Protein AF-A0A060SAA9-F1 (afdb_monomer_lite)

Secondary structure (DSSP, 8-state):
----------------------------------------------------------------TTPPPTT--SS-HHHHHHHHHHTT-GGG--HHHHHHHHHHHHHHHHHHHHHHHHHHHHTT-SS--GGG--

Organism: Pycnoporus cinnabarinus (NCBI:txid5643)

Sequence (134 aa):
MAQSFTTVSGGGRRSLAGTTSGFNSEVDDEEIDQLDSGLEDNGEEMEPESEDEGNASTAKGRRRLGVRVPGHTLLPQDKVENILDAEGAGAHMSKEAVFMLSIATEEFVKKLAEAGYKQTTSENRQHVQYRDLG

InterPro domains:
  IPR003958 Transcription factor CBF/NF-Y/archaeal histone domain [PF00808] (74-133)
  IPR009072 Histone-fold [G3DSA:1.10.20.10] (67-134)
  IPR009072 Histone-fold [SSF47113] (92-133)

Radius of gyration: 34.02 Å; chains: 1; bounding box: 60×79×77 Å

Foldseek 3Di:
DDDDDDDDDDDDDDDDDDDDDDDPDPPPDDDPPDDDDDDDDDDDDDDDDDDDDDDDDPDPPPDPQPDDDPPDASDDLVVLLVVCVVVVNNVPDDPVRSRVVRVVVVVVVVVLVVQQVVVCVVVVHDDRDPVSSD

Structure (mmCIF, N/CA/C/O backbone):
data_AF-A0A060SAA9-F1
#
_entry.id   AF-A0A060SAA9-F1
#
loop_
_atom_site.group_PDB
_atom_site.id
_atom_site.type_symbol
_atom_site.label_atom_id
_atom_site.label_alt_id
_atom_site.label_comp_id
_atom_site.label_asym_id
_atom_site.label_entity_id
_atom_site.label_seq_id
_atom_site.pdbx_PDB_ins_code
_atom_site.Cartn_x
_atom_site.Cartn_y
_atom_site.Cartn_z
_atom_site.occupancy
_atom_site.B_iso_or_equiv
_atom_site.auth_seq_id
_atom_site.auth_comp_id
_atom_site.auth_asym_id
_atom_site.auth_atom_id
_atom_site.pdbx_PDB_model_num
ATOM 1 N N . MET A 1 1 ? 5.296 -63.881 -42.400 1.00 43.47 1 MET A N 1
ATOM 2 C CA . MET A 1 1 ? 6.632 -63.255 -42.303 1.00 43.47 1 MET A CA 1
ATOM 3 C C . MET A 1 1 ? 7.088 -63.402 -40.862 1.00 43.47 1 MET A C 1
ATOM 5 O O . MET A 1 1 ? 6.417 -62.889 -39.978 1.00 43.47 1 MET A O 1
ATOM 9 N N . ALA A 1 2 ? 8.098 -64.240 -40.632 1.00 44.25 2 ALA A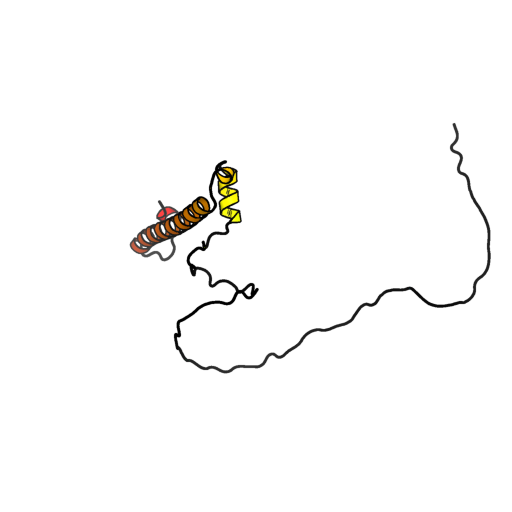 N 1
ATOM 10 C CA . ALA A 1 2 ? 8.540 -64.685 -39.311 1.00 44.25 2 ALA A CA 1
ATOM 11 C C . ALA A 1 2 ? 9.624 -63.752 -38.751 1.00 44.25 2 ALA A C 1
ATOM 13 O O . ALA A 1 2 ? 10.482 -63.293 -39.502 1.00 44.25 2 ALA A O 1
ATOM 14 N N . GLN A 1 3 ? 9.573 -63.482 -37.445 1.00 50.25 3 GLN A N 1
ATOM 15 C CA . GLN A 1 3 ? 10.588 -62.713 -36.727 1.00 50.25 3 GLN A CA 1
ATOM 16 C C . GLN A 1 3 ? 11.779 -63.616 -36.387 1.00 50.25 3 GLN A C 1
ATOM 18 O O . GLN A 1 3 ? 11.614 -64.677 -35.788 1.00 50.25 3 GLN A O 1
ATOM 23 N N . SER A 1 4 ? 12.974 -63.197 -36.790 1.00 53.69 4 SER A N 1
ATOM 24 C CA . SER A 1 4 ? 14.243 -63.868 -36.513 1.00 53.69 4 SER A CA 1
ATOM 25 C C . SER A 1 4 ? 14.882 -63.291 -35.249 1.00 53.69 4 SER A C 1
ATOM 27 O O . SER A 1 4 ? 15.313 -62.139 -35.237 1.00 53.69 4 SER A O 1
ATOM 29 N N . PHE A 1 5 ? 14.942 -64.108 -34.197 1.00 48.91 5 PHE A N 1
ATOM 30 C CA . PHE A 1 5 ? 15.682 -63.860 -32.961 1.00 48.91 5 PHE A CA 1
ATOM 31 C C . PHE A 1 5 ? 17.066 -64.503 -33.092 1.00 48.91 5 PHE A C 1
ATOM 33 O O . PHE A 1 5 ? 17.166 -65.726 -33.204 1.00 48.91 5 PHE A O 1
ATOM 40 N N . THR A 1 6 ? 18.132 -63.702 -33.101 1.00 56.62 6 THR A N 1
ATOM 41 C CA . THR A 1 6 ? 19.503 -64.225 -33.132 1.00 56.62 6 THR A CA 1
ATOM 42 C C . THR A 1 6 ? 20.054 -64.289 -31.715 1.00 56.62 6 THR A C 1
ATOM 44 O O . THR A 1 6 ? 20.366 -63.279 -31.092 1.00 56.62 6 THR A O 1
ATOM 47 N N . THR A 1 7 ? 20.170 -65.517 -31.223 1.00 50.72 7 THR A N 1
ATOM 48 C CA . THR A 1 7 ? 20.901 -65.918 -30.023 1.00 50.72 7 THR A CA 1
ATOM 49 C C . THR A 1 7 ? 22.409 -65.789 -30.245 1.00 50.72 7 THR A C 1
ATOM 51 O O . THR A 1 7 ? 22.916 -66.318 -31.234 1.00 50.72 7 THR A O 1
ATOM 54 N N . VAL A 1 8 ? 23.148 -65.208 -29.296 1.00 49.53 8 VAL A N 1
ATOM 55 C CA . VAL A 1 8 ? 24.583 -65.490 -29.147 1.00 49.53 8 VAL A CA 1
ATOM 56 C C . VAL A 1 8 ? 24.809 -66.144 -27.787 1.00 49.53 8 VAL A C 1
ATOM 58 O O . VAL A 1 8 ? 24.474 -65.597 -26.741 1.00 49.53 8 VAL A O 1
ATOM 61 N N . SER A 1 9 ? 25.308 -67.376 -27.838 1.00 48.00 9 SER A N 1
ATOM 62 C CA . SER A 1 9 ? 25.669 -68.213 -26.701 1.00 48.00 9 SER A CA 1
ATOM 63 C C . SER A 1 9 ? 27.171 -68.458 -26.745 1.00 48.00 9 SER A C 1
ATOM 65 O O . SER A 1 9 ? 27.702 -68.892 -27.764 1.00 48.00 9 SER A O 1
ATOM 67 N N . GLY A 1 10 ? 27.829 -68.236 -25.614 1.00 45.91 10 GLY A N 1
ATOM 68 C CA . GLY A 1 10 ? 29.191 -68.665 -25.310 1.00 45.91 10 GLY A CA 1
ATOM 69 C C . GLY A 1 10 ? 29.563 -68.060 -23.957 1.00 45.91 10 GLY A C 1
ATOM 70 O O . GLY A 1 10 ? 29.511 -66.853 -23.800 1.00 45.91 10 GLY A O 1
ATOM 71 N N . GLY A 1 11 ? 29.868 -68.783 -22.888 1.00 38.62 11 GLY A N 1
ATOM 72 C CA . GLY A 1 11 ? 30.313 -70.161 -22.781 1.00 38.62 11 GLY A CA 1
ATOM 73 C C . GLY A 1 11 ? 31.496 -70.207 -21.817 1.00 38.62 11 GLY A C 1
ATOM 74 O O . GLY A 1 11 ? 32.618 -70.358 -22.265 1.00 38.62 11 GLY A O 1
ATOM 75 N N . GLY A 1 12 ? 31.224 -70.067 -20.512 1.00 41.09 12 GLY A N 1
ATOM 76 C CA . GLY A 1 12 ? 32.023 -70.588 -19.394 1.00 41.09 12 GLY A CA 1
ATOM 77 C C . GLY A 1 12 ? 33.447 -70.054 -19.145 1.00 41.09 12 GLY A C 1
ATOM 78 O O . GLY A 1 12 ? 34.332 -70.189 -19.979 1.00 41.09 12 GLY A O 1
ATOM 79 N N . ARG A 1 13 ? 33.720 -69.698 -17.878 1.00 44.09 13 ARG A N 1
ATOM 80 C CA . ARG A 1 13 ? 34.575 -70.457 -16.927 1.00 44.09 13 ARG A CA 1
ATOM 81 C C . ARG A 1 13 ? 35.311 -69.541 -15.927 1.00 44.09 13 ARG A C 1
ATOM 83 O O . ARG A 1 13 ? 36.068 -68.673 -16.328 1.00 44.09 13 ARG A O 1
ATOM 90 N N . ARG A 1 14 ? 35.214 -69.953 -14.652 1.00 48.84 14 ARG A N 1
ATOM 91 C CA . ARG A 1 14 ? 36.194 -69.848 -13.543 1.00 48.84 14 ARG A CA 1
ATOM 92 C C . ARG A 1 14 ? 36.197 -68.586 -12.663 1.00 48.84 14 ARG A C 1
ATOM 94 O O . ARG A 1 14 ? 36.711 -67.535 -13.006 1.00 48.84 14 ARG A O 1
ATOM 101 N N . SER A 1 15 ? 35.697 -68.834 -11.453 1.00 51.19 15 SER A N 1
ATOM 102 C CA . SER A 1 15 ? 36.103 -68.288 -10.155 1.00 51.19 15 SER A CA 1
ATOM 103 C C . SER A 1 15 ? 37.627 -68.162 -9.973 1.00 51.19 15 SER A C 1
ATOM 105 O O . SER A 1 15 ? 38.345 -69.102 -10.319 1.00 51.19 15 SER A O 1
ATOM 107 N N . LEU A 1 16 ? 38.082 -67.042 -9.392 1.00 45.31 16 LEU A N 1
ATOM 108 C CA . LEU A 1 16 ? 38.841 -66.925 -8.127 1.00 45.31 16 LEU A CA 1
ATOM 109 C C . LEU A 1 16 ? 39.710 -65.651 -8.110 1.00 45.31 16 LEU A C 1
ATOM 111 O O . LEU A 1 16 ? 40.570 -65.486 -8.964 1.00 45.31 16 LEU A O 1
ATOM 115 N N . ALA A 1 17 ? 39.515 -64.857 -7.049 1.00 39.50 17 ALA A N 1
ATOM 116 C CA . ALA A 1 17 ? 40.467 -63.958 -6.384 1.00 39.50 17 ALA A CA 1
ATOM 117 C C . ALA A 1 17 ? 41.137 -62.818 -7.182 1.00 39.50 17 ALA A C 1
ATOM 119 O O . ALA A 1 17 ? 41.915 -63.046 -8.100 1.00 39.50 17 ALA A O 1
ATOM 120 N N . GLY A 1 18 ? 40.977 -61.585 -6.685 1.00 38.41 18 GLY A N 1
ATOM 121 C CA . GLY A 1 18 ? 41.973 -60.535 -6.905 1.00 38.41 18 GLY A CA 1
ATOM 122 C C . GLY A 1 18 ? 41.441 -59.104 -6.891 1.00 38.41 18 GLY A C 1
ATOM 123 O O . GLY A 1 18 ? 40.823 -58.675 -7.852 1.00 38.41 18 GLY A O 1
ATOM 124 N N . THR A 1 19 ? 41.782 -58.381 -5.818 1.00 41.00 19 THR A N 1
ATOM 125 C CA . THR A 1 19 ? 42.146 -56.946 -5.799 1.00 41.00 19 THR A CA 1
ATOM 126 C C . THR A 1 19 ? 41.042 -55.927 -6.134 1.00 41.00 19 THR A C 1
ATOM 128 O O . THR A 1 19 ? 40.696 -55.703 -7.285 1.00 41.00 19 THR A O 1
ATOM 131 N N . THR A 1 20 ? 40.387 -55.367 -5.112 1.00 48.72 20 THR A N 1
ATOM 132 C CA . THR A 1 20 ? 40.574 -53.972 -4.639 1.00 48.72 20 THR A CA 1
ATOM 133 C C . THR A 1 20 ? 40.419 -52.876 -5.703 1.00 48.72 20 THR A C 1
ATOM 135 O O . THR A 1 20 ? 41.329 -52.667 -6.495 1.00 48.72 20 THR A O 1
ATOM 138 N N . SER A 1 21 ? 39.319 -52.120 -5.611 1.00 41.91 21 SER A N 1
ATOM 139 C CA . SER A 1 21 ? 39.230 -50.641 -5.645 1.00 41.91 21 SER A CA 1
ATOM 140 C C . SER A 1 21 ? 38.009 -50.175 -6.442 1.00 41.91 21 SER A C 1
ATOM 142 O O . SER A 1 21 ? 37.939 -50.420 -7.644 1.00 41.91 21 SER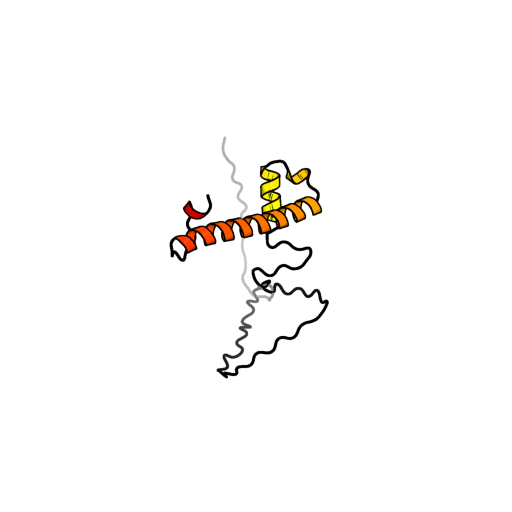 A O 1
ATOM 144 N N . GLY A 1 22 ? 37.080 -49.471 -5.785 1.00 44.03 22 GLY A N 1
ATOM 145 C CA . GLY A 1 22 ? 36.056 -48.682 -6.481 1.00 44.03 22 GLY A CA 1
ATOM 146 C C . GLY A 1 22 ? 34.614 -48.826 -5.992 1.00 44.03 22 GLY A C 1
ATOM 147 O O . GLY A 1 22 ? 33.710 -48.834 -6.820 1.00 44.03 22 GLY A O 1
ATOM 148 N N . PHE A 1 23 ? 34.374 -48.928 -4.681 1.00 35.69 23 PHE A N 1
ATOM 149 C CA . PHE A 1 23 ? 33.071 -48.591 -4.095 1.00 35.69 23 PHE A CA 1
ATOM 150 C C . PHE A 1 23 ? 33.248 -47.250 -3.382 1.00 35.69 23 PHE A C 1
ATOM 152 O O . PHE A 1 23 ? 33.750 -47.204 -2.265 1.00 35.69 23 PHE A O 1
ATOM 159 N N . ASN A 1 24 ? 32.955 -46.155 -4.086 1.00 48.81 24 ASN A N 1
ATOM 160 C CA . ASN A 1 24 ? 32.981 -44.823 -3.494 1.00 48.81 24 ASN A CA 1
ATOM 161 C C . ASN A 1 24 ? 31.661 -44.610 -2.746 1.00 48.81 24 ASN A C 1
ATOM 163 O O . ASN A 1 24 ? 30.678 -44.150 -3.325 1.00 48.81 24 ASN A O 1
ATOM 167 N N . SER A 1 25 ? 31.639 -45.028 -1.484 1.00 47.84 25 SER A N 1
ATOM 168 C CA . SER A 1 25 ? 30.604 -44.702 -0.508 1.00 47.84 25 SER A CA 1
ATOM 169 C C . SER A 1 25 ? 31.287 -44.170 0.751 1.00 47.84 25 SER A C 1
ATOM 171 O O . SER A 1 25 ? 31.451 -44.889 1.734 1.00 47.84 25 SER A O 1
ATOM 173 N N . GLU A 1 26 ? 31.721 -42.920 0.713 1.00 40.44 26 GLU A N 1
ATOM 174 C CA . GLU A 1 26 ? 31.943 -42.169 1.946 1.00 40.44 26 GLU A CA 1
ATOM 175 C C . GLU A 1 26 ? 30.610 -41.513 2.299 1.00 40.44 26 GLU A C 1
ATOM 177 O O . GLU A 1 26 ? 30.208 -40.479 1.769 1.00 40.44 26 GLU A O 1
ATOM 182 N N . VAL A 1 27 ? 29.865 -42.258 3.114 1.00 49.62 27 VAL A N 1
ATOM 183 C CA . VAL A 1 27 ? 28.996 -41.699 4.142 1.00 49.62 27 VAL A CA 1
ATOM 184 C C . VAL A 1 27 ? 29.959 -41.028 5.112 1.00 49.62 27 VAL A C 1
ATOM 186 O O . VAL A 1 27 ? 30.723 -41.732 5.766 1.00 49.62 27 VAL A O 1
ATOM 189 N N . ASP A 1 28 ? 30.001 -39.700 5.101 1.00 45.06 28 ASP A N 1
ATOM 190 C CA . ASP A 1 28 ? 30.718 -38.946 6.123 1.00 45.06 28 ASP A CA 1
ATOM 191 C C . ASP A 1 28 ? 29.721 -38.653 7.243 1.00 45.06 28 ASP A C 1
ATOM 193 O O . ASP A 1 28 ? 28.672 -38.028 7.033 1.00 45.06 28 ASP A O 1
ATOM 197 N N . ASP A 1 29 ? 30.022 -39.238 8.393 1.00 51.56 29 ASP A N 1
ATOM 198 C CA . ASP A 1 29 ? 29.294 -39.122 9.639 1.00 51.56 29 ASP A CA 1
ATOM 199 C C . ASP A 1 29 ? 29.571 -37.743 10.275 1.00 51.56 29 ASP A C 1
ATOM 201 O O . ASP A 1 29 ? 30.710 -37.311 10.398 1.00 51.56 29 ASP A O 1
ATOM 205 N N . GLU A 1 30 ? 28.497 -37.084 10.715 1.00 53.59 30 GLU A N 1
ATOM 206 C CA . GLU A 1 30 ? 28.422 -36.325 11.974 1.00 53.59 30 GLU A CA 1
ATOM 207 C C . GLU A 1 30 ? 29.424 -35.175 12.246 1.00 53.59 30 GLU A C 1
ATOM 209 O O . GLU A 1 30 ? 30.433 -35.348 12.920 1.00 53.59 30 GLU A O 1
ATOM 214 N N . GLU A 1 31 ? 28.996 -33.933 11.977 1.00 52.81 31 GLU A N 1
ATOM 215 C CA . GLU A 1 31 ? 29.315 -32.785 12.849 1.00 52.81 31 GLU A CA 1
ATOM 216 C C . GLU A 1 31 ? 28.014 -32.082 13.272 1.00 52.81 31 GLU A C 1
ATOM 218 O O . GLU A 1 31 ? 27.549 -31.109 12.678 1.00 52.81 31 GLU A O 1
ATOM 223 N N . ILE A 1 32 ? 27.371 -32.639 14.301 1.00 54.34 32 ILE A N 1
ATOM 224 C CA . ILE A 1 32 ? 26.271 -31.992 15.020 1.00 54.34 32 ILE A CA 1
ATOM 225 C C . ILE A 1 32 ? 26.909 -30.964 15.962 1.00 54.34 32 ILE A C 1
ATOM 227 O O . ILE A 1 32 ? 27.429 -31.341 17.010 1.00 54.34 32 ILE A O 1
ATOM 231 N N . ASP A 1 33 ? 26.875 -29.680 15.602 1.00 60.84 33 ASP A N 1
ATOM 232 C CA . ASP A 1 33 ? 27.358 -28.595 16.466 1.00 60.84 33 ASP A CA 1
ATOM 233 C C . ASP A 1 33 ? 26.381 -28.386 17.637 1.00 60.84 33 ASP A C 1
ATOM 235 O O . ASP A 1 33 ? 25.377 -27.673 17.549 1.00 60.84 33 ASP A O 1
ATOM 239 N N . GLN A 1 34 ? 26.629 -29.117 18.723 1.00 61.06 34 GLN A N 1
ATOM 240 C CA . GLN A 1 34 ? 25.981 -28.929 20.015 1.00 61.06 34 GLN A CA 1
ATOM 241 C C . GLN A 1 34 ? 26.833 -27.966 20.840 1.00 61.06 34 GLN A C 1
ATOM 243 O O . GLN A 1 34 ? 27.766 -28.398 21.515 1.00 61.06 34 GLN A O 1
ATOM 248 N N . LEU A 1 35 ? 26.496 -26.675 20.827 1.00 50.78 35 LEU A N 1
ATOM 249 C CA . LEU A 1 35 ? 27.060 -25.714 21.776 1.00 50.78 35 LEU A CA 1
ATOM 250 C C . LEU A 1 35 ? 25.963 -25.025 22.601 1.00 50.78 35 LEU A C 1
ATOM 252 O O . LEU A 1 35 ? 25.265 -24.117 22.153 1.00 50.78 35 LEU A O 1
ATOM 256 N N . ASP A 1 36 ? 25.843 -25.563 23.817 1.00 51.19 36 ASP A N 1
ATOM 257 C CA . ASP A 1 36 ? 25.475 -24.984 25.109 1.00 51.19 36 ASP A CA 1
ATOM 258 C C . ASP A 1 36 ? 24.265 -24.045 25.220 1.00 51.19 36 ASP A C 1
ATOM 260 O O . ASP A 1 36 ? 24.325 -22.818 25.166 1.00 51.19 36 ASP A O 1
ATOM 264 N N . SER A 1 37 ? 23.161 -24.676 25.616 1.00 52.28 37 SER A N 1
ATOM 265 C CA . SER A 1 37 ? 22.212 -24.134 26.584 1.00 52.28 37 SER A CA 1
ATOM 266 C C . SER A 1 37 ? 22.916 -23.708 27.886 1.00 52.28 37 SER A C 1
ATOM 268 O O . SER A 1 37 ? 23.227 -24.552 28.726 1.00 52.28 37 SER A O 1
ATOM 270 N N . GLY A 1 38 ? 23.098 -22.398 28.074 1.00 44.12 38 GLY A N 1
ATOM 271 C CA . GLY A 1 38 ? 23.564 -21.777 29.317 1.00 44.12 38 GLY A CA 1
ATOM 272 C C . GLY A 1 38 ? 22.637 -20.650 29.788 1.00 44.12 38 GLY A C 1
ATOM 273 O O . GLY A 1 38 ? 22.788 -19.509 29.378 1.00 44.12 38 GLY A O 1
ATOM 274 N N . LEU A 1 39 ? 21.644 -21.039 30.590 1.00 40.62 39 LEU A N 1
ATOM 275 C CA . LEU A 1 39 ? 21.057 -20.375 31.768 1.00 40.62 39 LEU A CA 1
ATOM 276 C C . LEU A 1 39 ? 21.297 -18.854 32.009 1.00 40.62 39 LEU A C 1
ATOM 278 O O . LEU A 1 39 ? 22.424 -18.423 32.210 1.00 40.62 39 LEU A O 1
ATOM 282 N N . GLU A 1 40 ? 20.173 -18.124 32.083 1.00 45.50 40 GLU A N 1
ATOM 283 C CA . GLU A 1 40 ? 19.803 -16.958 32.927 1.00 45.50 40 GLU A CA 1
ATOM 284 C C . GLU A 1 40 ? 20.882 -15.972 33.433 1.00 45.50 40 GLU A C 1
ATOM 286 O O . GLU A 1 40 ? 21.698 -16.329 34.274 1.00 45.50 40 GLU A O 1
ATOM 291 N N . ASP A 1 41 ? 20.732 -14.678 33.104 1.00 44.41 41 ASP A N 1
ATOM 292 C CA . ASP A 1 41 ? 20.756 -13.611 34.122 1.00 44.41 41 ASP A CA 1
ATOM 293 C C . ASP A 1 41 ? 19.998 -12.356 33.648 1.00 44.41 41 ASP A C 1
ATOM 295 O O . ASP A 1 41 ? 19.982 -12.000 32.469 1.00 44.41 41 ASP A O 1
ATOM 299 N N . ASN A 1 42 ? 19.314 -11.729 34.595 1.00 45.94 42 ASN A N 1
ATOM 300 C CA . ASN A 1 42 ? 18.394 -10.610 34.471 1.00 45.94 42 ASN A CA 1
ATOM 301 C C . ASN A 1 42 ? 19.154 -9.296 34.714 1.00 45.94 42 ASN A C 1
ATOM 303 O O . ASN A 1 42 ? 19.791 -9.153 35.752 1.00 45.94 42 ASN A O 1
ATOM 307 N N . GLY A 1 43 ? 19.051 -8.312 33.819 1.00 37.62 43 GLY A N 1
ATOM 308 C CA . GLY A 1 43 ? 19.700 -7.015 34.020 1.00 37.62 43 GLY A CA 1
ATOM 309 C C . GLY A 1 43 ? 19.149 -5.932 33.105 1.00 37.62 43 GLY A C 1
ATOM 310 O O . GLY A 1 43 ? 19.488 -5.867 31.927 1.00 37.62 43 GLY A O 1
ATOM 311 N N . GLU A 1 44 ? 18.266 -5.112 33.663 1.00 47.22 44 GLU A N 1
ATOM 312 C CA . GLU A 1 44 ? 17.832 -3.820 33.139 1.00 47.22 44 GLU A CA 1
ATOM 313 C C . GLU A 1 44 ? 19.046 -2.944 32.782 1.00 47.22 44 GLU A C 1
ATOM 315 O O . GLU A 1 44 ? 19.984 -2.888 33.566 1.00 47.22 44 GLU A O 1
ATOM 320 N N . GLU A 1 45 ? 19.020 -2.248 31.640 1.00 40.09 45 GLU A N 1
ATOM 321 C CA . GLU A 1 45 ? 19.289 -0.801 31.560 1.00 40.09 45 GLU A CA 1
ATOM 322 C C . GLU A 1 45 ? 19.175 -0.274 30.117 1.00 40.09 45 GLU A C 1
ATOM 324 O O . GLU A 1 45 ? 19.540 -0.903 29.125 1.00 40.09 45 GLU A O 1
ATOM 329 N N . MET A 1 46 ? 18.554 0.896 30.037 1.00 46.62 46 MET A N 1
ATOM 330 C CA . MET A 1 46 ? 18.156 1.656 28.863 1.00 46.62 46 MET A CA 1
ATOM 331 C C . MET A 1 46 ? 19.227 2.705 28.573 1.00 46.62 46 MET A C 1
ATOM 333 O O . MET A 1 46 ? 19.407 3.586 29.398 1.00 46.62 46 MET A O 1
ATOM 337 N N . GLU A 1 47 ? 19.844 2.687 27.393 1.00 41.47 47 GLU A N 1
ATOM 338 C CA . GLU A 1 47 ? 20.650 3.809 26.886 1.00 41.47 47 GLU A CA 1
ATOM 339 C C . GLU A 1 47 ? 20.468 3.912 25.354 1.00 41.47 47 GLU A C 1
ATOM 341 O O . GLU A 1 47 ? 20.594 2.899 24.654 1.00 41.47 47 GLU A O 1
ATOM 346 N N . PRO A 1 48 ? 20.109 5.087 24.800 1.00 45.56 48 PRO A N 1
ATOM 347 C CA . PRO A 1 48 ? 20.038 5.310 23.365 1.00 45.56 48 PRO A CA 1
ATOM 348 C C . PRO A 1 48 ? 21.303 6.023 22.876 1.00 45.56 48 PRO A C 1
ATOM 350 O O . PRO A 1 48 ? 21.497 7.194 23.189 1.00 45.56 48 PRO A O 1
ATOM 353 N N . GLU A 1 49 ? 22.102 5.379 22.024 1.00 41.25 49 GLU A N 1
ATOM 354 C CA . GLU A 1 49 ? 23.162 6.082 21.290 1.00 41.25 49 GLU A CA 1
ATOM 355 C C . GLU A 1 49 ? 22.959 6.001 19.774 1.00 41.25 49 GLU A C 1
ATOM 357 O O . GLU A 1 49 ? 22.664 4.957 19.184 1.00 41.25 49 GLU A O 1
ATOM 362 N N . SER A 1 50 ? 23.035 7.188 19.183 1.00 48.59 50 SER A N 1
ATOM 363 C CA . SER A 1 50 ? 22.903 7.549 17.779 1.00 48.59 50 SER A CA 1
ATOM 364 C C . SER A 1 50 ? 24.268 7.632 17.082 1.00 48.59 50 SER A C 1
ATOM 366 O O . SER A 1 50 ? 25.276 7.801 17.757 1.00 48.59 50 SER A O 1
ATOM 368 N N . GLU A 1 51 ? 24.227 7.677 15.737 1.00 44.97 51 GLU A N 1
ATOM 369 C CA . GLU A 1 51 ? 25.324 8.034 14.798 1.00 44.97 51 GLU A CA 1
ATOM 370 C C . GLU A 1 51 ? 26.335 6.881 14.560 1.00 44.97 51 GLU A C 1
ATOM 372 O O . GLU A 1 51 ? 26.708 6.185 15.488 1.00 44.97 51 GLU A O 1
ATOM 377 N N . ASP A 1 52 ? 26.835 6.526 13.373 1.00 41.22 52 ASP A N 1
ATOM 378 C CA . ASP A 1 52 ? 26.753 7.001 11.990 1.00 41.22 52 ASP A CA 1
ATOM 379 C C . ASP A 1 52 ? 27.316 5.887 11.055 1.00 41.22 52 ASP A C 1
ATOM 381 O O . ASP A 1 52 ? 27.954 4.943 11.517 1.00 41.22 52 ASP A O 1
ATOM 385 N N . GLU A 1 53 ? 27.037 6.005 9.755 1.00 44.97 53 GLU A N 1
ATOM 386 C CA . GLU A 1 53 ? 27.737 5.461 8.572 1.00 44.97 53 GLU A CA 1
ATOM 387 C C . GLU A 1 53 ? 28.387 4.049 8.534 1.00 44.97 53 GLU A C 1
ATOM 389 O O . GLU A 1 53 ? 29.409 3.738 9.135 1.00 44.97 53 GLU A O 1
ATOM 394 N N . GLY A 1 54 ? 27.892 3.259 7.568 1.00 43.41 54 GLY A N 1
ATOM 395 C CA . GLY A 1 54 ? 28.754 2.577 6.597 1.00 43.41 54 GLY A CA 1
ATOM 396 C C . GLY A 1 54 ? 29.392 1.248 7.003 1.00 43.41 54 GLY A C 1
ATOM 397 O O . GLY A 1 54 ? 30.580 1.195 7.294 1.00 43.41 54 GLY A O 1
ATOM 398 N N . ASN A 1 55 ? 28.679 0.132 6.803 1.00 35.88 55 ASN A N 1
ATOM 399 C CA . ASN A 1 55 ? 29.332 -1.035 6.203 1.00 35.88 55 ASN A CA 1
ATOM 400 C C . ASN A 1 55 ? 28.333 -1.979 5.524 1.00 35.88 55 ASN A C 1
ATOM 402 O O . ASN A 1 55 ? 27.437 -2.540 6.156 1.00 35.88 55 ASN A O 1
ATOM 406 N N . ALA A 1 56 ? 28.516 -2.179 4.219 1.00 53.25 56 ALA A N 1
ATOM 407 C CA . ALA A 1 56 ? 27.863 -3.241 3.474 1.00 53.25 56 ALA A CA 1
ATOM 408 C C . ALA A 1 56 ? 28.482 -4.581 3.891 1.00 53.25 56 ALA A C 1
ATOM 410 O O . ALA A 1 56 ? 29.507 -5.000 3.360 1.00 53.25 56 ALA A O 1
ATOM 411 N N . SER A 1 57 ? 27.851 -5.262 4.843 1.00 49.62 57 SER A N 1
ATOM 412 C CA . SER A 1 57 ? 28.080 -6.680 5.085 1.00 49.62 57 SER A CA 1
ATOM 413 C C . SER A 1 57 ? 26.800 -7.442 4.772 1.00 49.62 57 SER A C 1
ATOM 415 O O . SER A 1 57 ? 25.688 -7.059 5.138 1.00 49.62 57 SER A O 1
ATOM 417 N N . THR A 1 58 ? 26.961 -8.517 4.010 1.00 53.72 58 THR A N 1
ATOM 418 C CA . THR A 1 58 ? 25.937 -9.493 3.650 1.00 53.72 58 THR A CA 1
ATOM 419 C C . THR A 1 58 ? 25.471 -10.246 4.893 1.00 53.72 58 THR A C 1
ATOM 421 O O . THR A 1 58 ? 25.764 -11.421 5.077 1.00 53.72 58 THR A O 1
ATOM 424 N N . ALA A 1 59 ? 24.728 -9.570 5.757 1.00 47.38 59 ALA A N 1
ATOM 425 C CA . ALA A 1 59 ? 23.857 -10.193 6.726 1.00 47.38 59 ALA A CA 1
ATOM 426 C C . ALA A 1 59 ? 22.447 -10.035 6.172 1.00 47.38 59 ALA A C 1
ATOM 428 O O . ALA A 1 59 ? 21.948 -8.921 6.007 1.00 47.38 59 ALA A O 1
ATOM 429 N N . LYS A 1 60 ? 21.765 -11.151 5.907 1.00 57.38 60 LYS A N 1
ATOM 430 C CA . LYS A 1 60 ? 20.308 -11.174 5.727 1.00 57.38 60 LYS A CA 1
ATOM 431 C C . LYS A 1 60 ? 19.660 -10.931 7.097 1.00 57.38 60 LYS A C 1
ATOM 433 O O . LYS A 1 60 ? 18.903 -11.747 7.608 1.00 57.38 60 LYS A O 1
ATOM 438 N N . GLY A 1 61 ? 20.037 -9.814 7.717 1.00 49.16 61 GLY A N 1
ATOM 439 C CA . GLY A 1 61 ? 19.466 -9.283 8.926 1.00 49.16 61 GLY A CA 1
ATOM 440 C C . GLY A 1 61 ? 18.028 -8.954 8.603 1.00 49.16 61 GLY A C 1
ATOM 441 O O . GLY A 1 61 ? 17.725 -8.290 7.608 1.00 49.16 61 GLY A O 1
ATOM 442 N N . ARG A 1 62 ? 17.129 -9.490 9.419 1.00 61.56 62 ARG A N 1
ATOM 443 C CA . ARG A 1 62 ? 15.722 -9.127 9.420 1.00 61.56 62 ARG A CA 1
ATOM 444 C C . ARG A 1 62 ? 15.665 -7.604 9.573 1.00 61.56 62 ARG A C 1
ATOM 446 O O . ARG A 1 62 ? 15.789 -7.100 10.685 1.00 61.56 62 ARG A O 1
ATOM 453 N N . ARG A 1 63 ? 15.549 -6.881 8.446 1.00 63.84 63 ARG A N 1
ATOM 454 C CA . ARG A 1 63 ? 15.322 -5.430 8.423 1.00 63.84 63 ARG A CA 1
ATOM 455 C C . ARG A 1 63 ? 14.247 -5.156 9.466 1.00 63.84 63 ARG A C 1
ATOM 457 O O . ARG A 1 63 ? 13.223 -5.846 9.447 1.00 63.84 63 ARG A O 1
ATOM 464 N N . ARG A 1 64 ? 14.501 -4.232 10.400 1.00 64.06 64 ARG A N 1
ATOM 465 C CA . ARG A 1 64 ? 13.498 -3.837 11.397 1.00 64.06 64 ARG A CA 1
ATOM 466 C C . ARG A 1 64 ? 12.209 -3.530 10.639 1.00 64.06 64 ARG A C 1
ATOM 468 O O . ARG A 1 64 ? 12.190 -2.632 9.797 1.00 64.06 64 ARG A O 1
ATOM 475 N N . LEU A 1 65 ? 11.182 -4.353 10.856 1.00 69.81 65 LEU A N 1
ATOM 476 C CA . LEU A 1 65 ? 9.932 -4.273 10.108 1.00 69.81 65 LEU A CA 1
ATOM 477 C C . LEU A 1 65 ? 9.364 -2.861 10.292 1.00 69.81 65 LEU A C 1
ATOM 479 O O . LEU A 1 65 ? 9.150 -2.426 11.418 1.00 69.81 65 LEU A O 1
ATOM 483 N N . GLY A 1 66 ? 9.173 -2.140 9.188 1.00 71.62 66 GLY A N 1
ATOM 484 C CA . GLY A 1 66 ? 8.557 -0.813 9.192 1.00 71.62 66 GLY A CA 1
ATOM 485 C C . GLY A 1 66 ? 9.495 0.387 9.368 1.00 71.62 66 GLY A C 1
ATOM 486 O O . GLY A 1 66 ? 9.006 1.511 9.312 1.00 71.62 66 GLY A O 1
ATOM 487 N N . VAL A 1 67 ? 10.815 0.208 9.523 1.00 81.50 67 VAL A N 1
ATOM 488 C CA . VAL A 1 67 ? 11.747 1.354 9.511 1.00 81.50 67 VAL A CA 1
ATOM 489 C C . VAL A 1 67 ? 12.127 1.695 8.070 1.00 81.50 67 VAL A C 1
ATOM 491 O O . VAL A 1 67 ? 12.688 0.865 7.352 1.00 81.50 67 VAL A O 1
ATOM 494 N N . ARG A 1 68 ? 11.820 2.926 7.646 1.00 82.44 68 ARG A N 1
ATOM 495 C CA . ARG A 1 68 ? 12.217 3.457 6.336 1.00 82.44 68 ARG A CA 1
ATOM 496 C C . ARG A 1 68 ? 13.681 3.890 6.356 1.00 82.44 68 ARG A C 1
ATOM 498 O O . ARG A 1 68 ? 14.083 4.666 7.217 1.00 82.44 68 ARG A O 1
ATOM 505 N N . VAL A 1 69 ? 14.437 3.437 5.360 1.00 88.69 69 VAL A N 1
ATOM 506 C CA . VAL A 1 69 ? 15.754 3.988 5.016 1.00 88.69 69 VAL A CA 1
ATOM 507 C C . VAL A 1 69 ? 15.552 4.945 3.837 1.00 88.69 69 VAL A C 1
ATOM 509 O O . VAL A 1 69 ? 14.865 4.560 2.886 1.00 88.69 69 VAL A O 1
ATOM 512 N N . PRO A 1 70 ? 16.091 6.177 3.867 1.00 88.75 70 PRO A N 1
ATOM 513 C CA . PRO A 1 70 ? 16.010 7.094 2.731 1.00 88.75 70 PRO A CA 1
ATOM 514 C C . PRO A 1 70 ? 16.469 6.435 1.422 1.00 88.75 70 PRO A C 1
ATOM 516 O O . PRO A 1 70 ? 17.426 5.665 1.412 1.00 88.75 70 PRO A O 1
ATOM 519 N N . GLY A 1 71 ? 15.763 6.708 0.322 1.00 90.62 71 GLY A N 1
ATOM 520 C CA . GLY A 1 71 ? 16.027 6.072 -0.978 1.00 90.62 71 GLY A CA 1
ATOM 521 C C . GLY A 1 71 ? 15.521 4.628 -1.113 1.00 90.62 71 GLY A C 1
ATOM 522 O O . GLY A 1 71 ? 15.687 4.028 -2.170 1.00 90.62 71 GLY A O 1
ATOM 523 N N . HIS A 1 72 ? 14.871 4.068 -0.086 1.00 92.31 72 HIS A N 1
ATOM 524 C CA . HIS A 1 72 ? 14.268 2.736 -0.131 1.00 92.31 72 HIS A CA 1
ATOM 525 C C . HIS A 1 72 ? 12.769 2.759 0.176 1.00 92.31 72 HIS A C 1
ATOM 527 O O . HIS A 1 72 ? 12.267 3.593 0.928 1.00 92.31 72 HIS A O 1
ATOM 533 N N . THR A 1 73 ? 12.061 1.790 -0.400 1.00 94.25 73 THR A N 1
ATOM 534 C CA . THR A 1 73 ? 10.640 1.518 -0.154 1.00 94.25 73 THR A CA 1
ATOM 535 C C . THR A 1 73 ? 10.476 0.291 0.750 1.00 94.25 73 THR A C 1
ATOM 537 O O . THR A 1 73 ? 11.311 -0.623 0.763 1.00 94.25 73 THR A O 1
ATOM 540 N N . LEU A 1 74 ? 9.397 0.274 1.534 1.00 94.50 74 LEU A N 1
ATOM 541 C CA . LEU A 1 74 ? 8.958 -0.888 2.308 1.00 94.50 74 LEU A CA 1
ATOM 542 C C . LEU A 1 74 ? 8.235 -1.925 1.434 1.00 94.50 74 LEU A C 1
ATOM 544 O O . LEU A 1 74 ? 8.120 -3.085 1.836 1.00 94.50 74 LEU A O 1
ATOM 548 N N . LEU A 1 75 ? 7.757 -1.527 0.252 1.00 94.56 75 LEU A N 1
ATOM 549 C CA . LEU A 1 75 ? 7.078 -2.415 -0.682 1.00 94.56 75 LEU A CA 1
ATOM 550 C C . LEU A 1 75 ? 8.098 -3.281 -1.443 1.00 94.56 75 LEU A C 1
ATOM 552 O O . LEU A 1 75 ? 9.132 -2.778 -1.884 1.00 94.56 75 LEU A O 1
ATOM 556 N N . PRO A 1 76 ? 7.841 -4.589 -1.626 1.00 94.06 76 PRO A N 1
ATOM 557 C CA . PRO A 1 76 ? 8.687 -5.426 -2.469 1.00 94.06 76 PRO A CA 1
ATOM 558 C C . PRO A 1 76 ? 8.620 -4.969 -3.930 1.00 94.06 76 PRO A C 1
ATOM 560 O O . PRO A 1 76 ? 7.543 -4.981 -4.527 1.00 94.06 76 PRO A O 1
ATOM 563 N N . GLN A 1 77 ? 9.769 -4.617 -4.507 1.00 92.06 77 GLN A N 1
ATOM 564 C CA . GLN A 1 77 ? 9.860 -4.072 -5.863 1.00 92.06 77 GLN A CA 1
ATOM 565 C C . GLN A 1 77 ? 9.217 -4.991 -6.912 1.00 92.06 77 GLN A C 1
ATOM 567 O O . GLN A 1 77 ? 8.349 -4.536 -7.652 1.00 92.06 77 GLN A O 1
ATOM 572 N N . ASP A 1 78 ? 9.519 -6.293 -6.886 1.00 94.50 78 ASP A N 1
ATOM 573 C CA . ASP A 1 78 ? 8.941 -7.270 -7.819 1.00 94.50 78 ASP A CA 1
ATOM 574 C C . ASP A 1 78 ? 7.405 -7.258 -7.801 1.00 94.50 78 ASP A C 1
ATOM 576 O O . ASP A 1 78 ? 6.755 -7.516 -8.809 1.00 94.50 78 ASP A O 1
ATOM 580 N N . LYS A 1 79 ? 6.781 -6.985 -6.647 1.00 96.31 79 LYS A N 1
ATOM 581 C CA . LYS A 1 79 ? 5.315 -6.934 -6.549 1.00 96.31 79 LYS A CA 1
ATOM 582 C C . LYS A 1 79 ? 4.756 -5.690 -7.220 1.00 96.31 79 LYS A C 1
ATOM 584 O O . LYS A 1 79 ? 3.728 -5.794 -7.877 1.00 96.31 79 LYS A O 1
ATOM 589 N N . VAL A 1 80 ? 5.430 -4.555 -7.073 1.00 95.31 80 VAL A N 1
ATOM 590 C CA . VAL A 1 80 ? 5.037 -3.308 -7.734 1.00 95.31 80 VAL A CA 1
ATOM 591 C C . VAL A 1 80 ? 5.187 -3.449 -9.248 1.00 95.31 80 VAL A C 1
ATOM 593 O O . VAL A 1 80 ? 4.249 -3.146 -9.976 1.00 95.31 80 VAL A O 1
ATOM 596 N N . GLU A 1 81 ? 6.312 -3.988 -9.719 1.00 93.81 81 GLU A N 1
ATOM 597 C CA . GLU A 1 81 ? 6.566 -4.200 -11.150 1.00 93.81 81 GLU A CA 1
ATOM 598 C C . GLU A 1 81 ? 5.548 -5.162 -11.777 1.00 93.81 81 GLU A C 1
ATOM 600 O O . GLU A 1 81 ? 4.927 -4.817 -12.776 1.00 93.81 81 GLU A O 1
ATOM 605 N N . ASN A 1 82 ? 5.256 -6.297 -11.129 1.00 94.94 82 ASN A N 1
ATOM 606 C CA . ASN A 1 82 ? 4.238 -7.238 -11.614 1.00 94.94 82 ASN A CA 1
ATOM 607 C C . ASN A 1 82 ? 2.836 -6.607 -11.729 1.00 94.94 82 ASN A C 1
ATOM 609 O O . ASN A 1 82 ? 2.087 -6.942 -12.645 1.00 94.94 82 ASN A O 1
ATOM 613 N N . ILE A 1 83 ? 2.462 -5.714 -10.803 1.00 95.94 83 ILE A N 1
ATOM 614 C CA . ILE A 1 83 ? 1.186 -4.983 -10.874 1.00 95.94 83 ILE A CA 1
ATOM 615 C C . ILE A 1 83 ? 1.203 -4.013 -12.061 1.00 95.94 83 ILE A C 1
ATOM 617 O O . ILE A 1 83 ? 0.235 -3.945 -12.813 1.00 95.94 83 ILE A O 1
ATOM 621 N N . LEU A 1 84 ? 2.304 -3.286 -12.258 1.00 94.62 84 LEU A N 1
ATOM 622 C CA . LEU A 1 84 ? 2.446 -2.343 -13.368 1.00 94.62 84 LEU A CA 1
ATOM 623 C C . LEU A 1 84 ? 2.451 -3.036 -14.733 1.00 94.62 84 LEU A C 1
ATOM 625 O O . LEU A 1 84 ? 1.867 -2.515 -15.682 1.00 94.62 84 LEU A O 1
ATOM 629 N N . ASP A 1 85 ? 3.088 -4.198 -14.842 1.00 93.56 85 ASP A N 1
ATOM 630 C CA . ASP A 1 85 ? 3.099 -5.001 -16.064 1.00 93.56 85 ASP A CA 1
ATOM 631 C C . ASP A 1 85 ? 1.707 -5.546 -16.392 1.00 93.56 85 ASP A C 1
ATOM 633 O O . ASP A 1 85 ? 1.293 -5.512 -17.552 1.00 93.56 85 ASP A O 1
ATOM 637 N N . ALA A 1 86 ? 0.952 -5.984 -15.378 1.00 95.19 86 ALA A N 1
ATOM 638 C CA . ALA A 1 86 ? -0.428 -6.438 -15.552 1.00 95.19 86 ALA A CA 1
ATOM 639 C C . ALA A 1 86 ? -1.354 -5.331 -16.091 1.00 95.19 86 ALA A C 1
ATOM 641 O O . ALA A 1 86 ? -2.266 -5.621 -16.862 1.00 95.19 86 ALA A O 1
ATOM 642 N N . GLU A 1 87 ? -1.080 -4.070 -15.745 1.00 92.12 87 GLU A N 1
ATOM 643 C CA . GLU A 1 87 ? -1.801 -2.886 -16.236 1.00 92.12 87 GLU A CA 1
ATOM 644 C C . GLU A 1 87 ? -1.208 -2.308 -17.542 1.00 92.12 87 GLU A C 1
ATOM 646 O O . GLU A 1 87 ? -1.674 -1.287 -18.048 1.00 92.12 87 GLU A O 1
ATOM 651 N N . GLY A 1 88 ? -0.167 -2.933 -18.107 1.00 90.56 88 GLY A N 1
ATOM 652 C CA . GLY A 1 88 ? 0.500 -2.474 -19.332 1.00 90.56 88 GLY A CA 1
ATOM 653 C C . GLY A 1 88 ? 1.354 -1.208 -19.169 1.00 90.56 88 GLY A C 1
ATOM 654 O O . GLY A 1 88 ? 1.770 -0.613 -20.163 1.00 90.56 88 GLY A O 1
ATOM 655 N N . ALA A 1 89 ? 1.629 -0.784 -17.933 1.00 85.00 89 ALA A N 1
ATOM 656 C CA . ALA A 1 89 ? 2.395 0.421 -17.617 1.00 85.00 89 ALA A CA 1
ATOM 657 C C . ALA A 1 89 ? 3.890 0.151 -17.351 1.00 85.00 89 ALA A C 1
ATOM 659 O O . ALA A 1 89 ? 4.703 1.069 -17.477 1.00 85.00 89 ALA A O 1
ATOM 660 N N . GLY A 1 90 ? 4.273 -1.082 -17.001 1.00 77.56 90 GLY A N 1
ATOM 661 C CA . GLY A 1 90 ? 5.613 -1.387 -16.479 1.00 77.56 90 GLY A CA 1
ATOM 662 C C . GLY A 1 90 ? 6.769 -1.103 -17.445 1.00 77.56 90 GLY A C 1
ATOM 663 O O . GLY A 1 90 ? 7.745 -0.464 -17.057 1.00 77.56 90 GLY A O 1
ATOM 664 N N . ALA A 1 91 ? 6.631 -1.435 -18.734 1.00 79.25 91 ALA A N 1
ATOM 665 C CA . ALA A 1 91 ? 7.676 -1.185 -19.739 1.00 79.25 91 ALA A CA 1
ATOM 666 C C . ALA A 1 91 ? 7.948 0.310 -20.022 1.00 79.25 91 ALA A C 1
ATOM 668 O O . ALA A 1 91 ? 8.972 0.651 -20.618 1.00 79.25 91 ALA A O 1
ATOM 669 N N . HIS A 1 92 ? 7.041 1.207 -19.625 1.00 85.31 92 HIS A N 1
ATOM 670 C CA . HIS A 1 92 ? 7.110 2.636 -19.942 1.00 85.31 92 HIS A CA 1
ATOM 671 C C . HIS A 1 92 ? 7.510 3.518 -18.750 1.00 85.31 92 HIS A C 1
ATOM 673 O O . HIS A 1 92 ? 7.686 4.726 -18.928 1.00 85.31 92 HIS A O 1
ATOM 679 N N . MET A 1 93 ? 7.676 2.955 -17.548 1.00 90.44 93 MET A N 1
ATOM 680 C CA . MET A 1 93 ? 8.034 3.721 -16.351 1.00 90.44 93 MET A CA 1
ATOM 681 C C . MET A 1 93 ? 9.536 3.673 -16.060 1.00 90.44 93 MET A C 1
ATOM 683 O O . MET A 1 93 ? 10.181 2.629 -16.118 1.00 90.44 93 MET A O 1
ATOM 687 N N . SER A 1 94 ? 10.110 4.826 -15.706 1.00 94.38 94 SER A N 1
ATOM 688 C CA . SER A 1 94 ? 11.480 4.882 -15.192 1.00 94.38 94 SER A CA 1
ATOM 689 C C . SER A 1 94 ? 11.550 4.304 -13.775 1.00 94.38 94 SER A C 1
ATOM 691 O O . SER A 1 94 ? 10.567 4.327 -13.035 1.00 94.38 94 SER A O 1
ATOM 693 N N . LYS A 1 95 ? 12.737 3.852 -13.354 1.00 92.75 95 LYS A N 1
ATOM 694 C CA . LYS A 1 95 ? 12.959 3.344 -11.987 1.00 92.75 95 LYS A CA 1
ATOM 695 C C . LYS A 1 95 ? 12.587 4.370 -10.912 1.00 92.75 95 LYS A C 1
ATOM 697 O O . LYS A 1 95 ? 11.957 4.013 -9.925 1.00 92.75 95 LYS A O 1
ATOM 702 N N . GLU A 1 96 ? 12.900 5.644 -11.145 1.00 94.75 96 GLU A N 1
ATOM 703 C CA . GLU A 1 96 ? 12.507 6.744 -10.255 1.00 94.75 96 GLU A CA 1
ATOM 704 C C . GLU A 1 96 ? 10.986 6.916 -10.189 1.00 94.75 96 G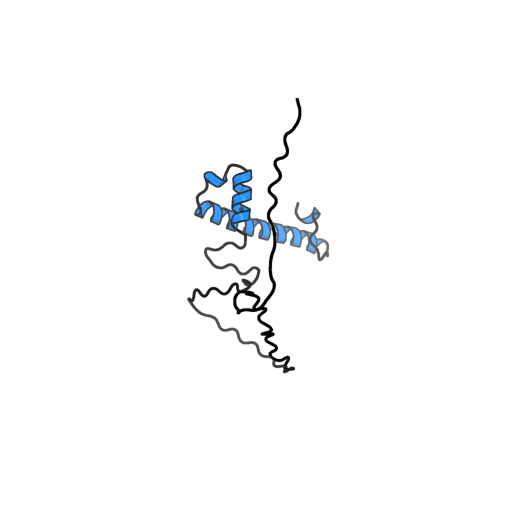LU A C 1
ATOM 706 O O . GLU A 1 96 ? 10.435 7.158 -9.120 1.00 94.75 96 GLU A O 1
ATOM 711 N N . ALA A 1 97 ? 10.275 6.743 -11.309 1.00 94.69 97 ALA A N 1
ATOM 712 C CA . ALA A 1 97 ? 8.817 6.808 -11.315 1.00 94.69 97 ALA A CA 1
ATOM 713 C C . ALA A 1 97 ? 8.195 5.642 -10.527 1.00 94.69 97 ALA A C 1
ATOM 715 O O . ALA A 1 97 ? 7.266 5.860 -9.750 1.00 94.69 97 ALA A O 1
ATOM 716 N N . VAL A 1 98 ? 8.740 4.428 -10.668 1.00 95.06 98 VAL A N 1
ATOM 717 C CA . VAL A 1 98 ? 8.325 3.249 -9.885 1.00 95.06 98 VAL A CA 1
ATOM 718 C C . VAL A 1 98 ? 8.625 3.444 -8.395 1.00 95.06 98 VAL A C 1
ATOM 720 O O . VAL A 1 98 ? 7.791 3.123 -7.544 1.00 95.06 98 VAL A O 1
ATOM 723 N N . PHE A 1 99 ? 9.777 4.026 -8.056 1.00 95.00 99 PHE A N 1
ATOM 724 C CA . PHE A 1 99 ? 10.126 4.361 -6.678 1.00 95.00 99 PHE A CA 1
ATOM 725 C C . PHE A 1 99 ? 9.159 5.394 -6.083 1.00 95.00 99 PHE A C 1
ATOM 727 O O . PHE A 1 99 ? 8.583 5.159 -5.020 1.00 95.00 99 PHE A O 1
ATOM 734 N N . MET A 1 100 ? 8.905 6.498 -6.792 1.00 96.31 100 MET A N 1
ATOM 735 C CA . MET A 1 100 ? 7.968 7.537 -6.353 1.00 96.31 100 MET A CA 1
ATOM 736 C C . MET A 1 100 ? 6.546 7.000 -6.189 1.00 96.31 100 MET A C 1
ATOM 738 O O . MET A 1 100 ? 5.874 7.342 -5.215 1.00 96.31 100 MET A O 1
ATOM 742 N N . LEU A 1 101 ? 6.102 6.125 -7.096 1.00 95.81 101 LEU A N 1
ATOM 743 C CA . LEU A 1 101 ? 4.835 5.416 -6.959 1.00 95.81 101 LEU A CA 1
ATOM 744 C C . LEU A 1 101 ? 4.814 4.575 -5.679 1.00 95.81 101 LEU A C 1
ATOM 746 O O . LEU A 1 101 ? 3.866 4.676 -4.907 1.00 95.81 101 LEU A O 1
ATOM 750 N N . SER A 1 102 ? 5.871 3.806 -5.416 1.00 96.50 102 SER A N 1
ATOM 751 C CA . SER A 1 102 ? 5.964 2.962 -4.220 1.00 96.50 102 SER A CA 1
ATOM 752 C C . SER A 1 102 ? 5.858 3.787 -2.930 1.00 96.50 102 SER A C 1
ATOM 754 O O . SER A 1 102 ? 5.081 3.448 -2.035 1.00 96.50 102 SER A O 1
ATOM 756 N N . ILE A 1 103 ? 6.555 4.927 -2.857 1.00 96.75 103 ILE A N 1
ATOM 757 C CA . ILE A 1 103 ? 6.466 5.858 -1.719 1.00 96.75 103 ILE A CA 1
ATOM 758 C C . ILE A 1 103 ? 5.059 6.446 -1.581 1.00 96.75 103 ILE A C 1
ATOM 760 O O . ILE A 1 103 ? 4.529 6.521 -0.469 1.00 96.75 103 ILE A O 1
ATOM 764 N N . ALA A 1 104 ? 4.436 6.838 -2.693 1.00 97.38 104 ALA A N 1
ATOM 765 C CA . ALA A 1 104 ? 3.077 7.363 -2.690 1.00 97.38 104 ALA A CA 1
ATOM 766 C C . ALA A 1 104 ? 2.061 6.317 -2.206 1.00 97.38 104 ALA A C 1
ATOM 768 O O . ALA A 1 104 ? 1.171 6.647 -1.422 1.00 97.38 104 ALA A O 1
ATOM 769 N N . THR A 1 105 ? 2.207 5.054 -2.614 1.00 97.50 105 THR A N 1
ATOM 770 C CA . THR A 1 105 ? 1.355 3.948 -2.160 1.00 97.50 105 THR A CA 1
ATOM 771 C C . THR A 1 105 ? 1.507 3.691 -0.662 1.00 97.50 105 THR A C 1
ATOM 773 O O . THR A 1 105 ? 0.509 3.482 0.025 1.00 97.50 105 THR A O 1
ATOM 776 N N . GLU A 1 106 ? 2.722 3.761 -0.120 1.00 95.62 106 GLU A N 1
ATOM 777 C CA . GLU A 1 106 ? 2.935 3.659 1.328 1.00 95.62 106 GLU A CA 1
ATOM 778 C C . GLU A 1 106 ? 2.229 4.789 2.097 1.00 95.62 106 GLU A C 1
ATOM 780 O O . GLU A 1 106 ? 1.545 4.531 3.089 1.00 95.62 106 GLU A O 1
ATOM 785 N N . GLU A 1 107 ? 2.335 6.035 1.621 1.00 96.44 107 GLU A N 1
ATOM 786 C CA . GLU A 1 107 ? 1.626 7.170 2.226 1.00 96.44 107 GLU A CA 1
ATOM 787 C C . GLU A 1 107 ? 0.104 7.039 2.095 1.00 96.44 107 GLU A C 1
ATOM 789 O O . GLU A 1 107 ? -0.634 7.395 3.016 1.00 96.44 107 GLU A O 1
ATOM 794 N N . PHE A 1 108 ? -0.382 6.501 0.975 1.00 97.06 108 PHE A N 1
ATOM 795 C CA . PHE A 1 108 ? -1.799 6.215 0.777 1.00 97.06 108 PHE A CA 1
ATOM 796 C C . PHE A 1 108 ? -2.312 5.208 1.811 1.00 97.06 108 PHE A C 1
ATOM 798 O O . PHE A 1 108 ? -3.291 5.495 2.496 1.00 97.06 108 PHE A O 1
ATOM 805 N N . VAL A 1 109 ? -1.631 4.069 1.977 1.00 96.38 109 VAL A N 1
ATOM 806 C CA . VAL A 1 109 ? -2.022 3.038 2.952 1.00 96.38 109 VAL A 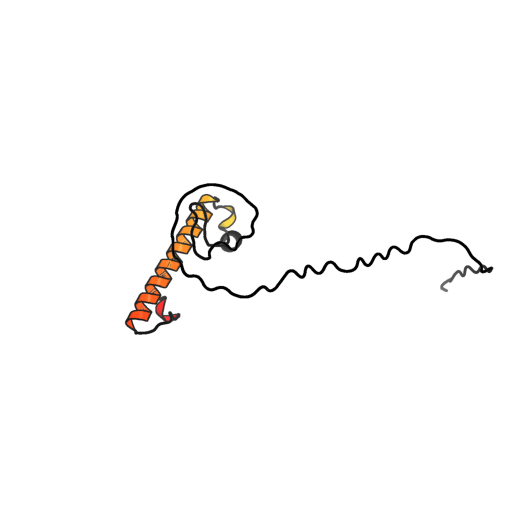CA 1
ATOM 807 C C . VAL A 1 109 ? -1.990 3.594 4.373 1.00 96.38 109 VAL A C 1
ATOM 809 O O . VAL A 1 109 ? -2.918 3.346 5.141 1.00 96.38 109 VAL A O 1
ATOM 812 N N . LYS A 1 110 ? -0.972 4.395 4.715 1.00 95.31 110 LYS A N 1
ATOM 813 C CA . LYS A 1 110 ? -0.888 5.065 6.017 1.00 95.31 110 LYS A CA 1
ATOM 814 C C . LYS A 1 110 ? -2.104 5.959 6.266 1.00 95.31 110 LYS A C 1
ATOM 816 O O . LYS A 1 110 ? -2.783 5.794 7.276 1.00 95.31 110 LYS A O 1
ATOM 821 N N . LYS A 1 111 ? -2.422 6.864 5.334 1.00 96.62 111 LYS A N 1
ATOM 822 C CA . LYS A 1 111 ? -3.572 7.775 5.468 1.00 96.62 111 LYS A CA 1
ATOM 823 C C . LYS A 1 111 ? -4.907 7.032 5.493 1.00 96.62 111 LYS A C 1
ATOM 825 O O . LYS A 1 111 ? -5.791 7.410 6.257 1.00 96.62 111 LYS A O 1
ATOM 830 N N . LEU A 1 112 ? -5.044 5.975 4.693 1.00 96.88 112 LEU A N 1
ATOM 831 C CA . LEU A 1 112 ? -6.232 5.125 4.667 1.00 96.88 112 LEU A CA 1
ATOM 832 C C . LEU A 1 112 ? -6.438 4.422 6.018 1.00 96.88 112 LEU A C 1
ATOM 834 O O . LEU A 1 112 ? -7.534 4.455 6.573 1.00 96.88 112 LEU A O 1
ATOM 838 N N . ALA A 1 113 ? -5.376 3.844 6.583 1.00 96.19 113 ALA A N 1
ATOM 839 C CA . ALA A 1 113 ? -5.420 3.196 7.890 1.00 96.19 113 ALA A CA 1
ATOM 840 C C . ALA A 1 113 ? -5.705 4.196 9.021 1.00 96.19 113 ALA A C 1
ATOM 842 O O . ALA A 1 113 ? -6.515 3.910 9.899 1.00 96.19 113 ALA A O 1
ATOM 843 N N . GLU A 1 114 ? -5.097 5.386 8.989 1.00 96.38 114 GLU A N 1
ATOM 844 C CA . GLU A 1 114 ? -5.376 6.462 9.948 1.00 96.38 114 GLU A CA 1
ATOM 845 C C . GLU A 1 114 ? -6.839 6.922 9.887 1.00 96.38 114 GLU A C 1
ATOM 847 O O . GLU A 1 114 ? -7.457 7.147 10.929 1.00 96.38 114 GLU A O 1
ATOM 852 N N . ALA A 1 115 ? -7.412 7.051 8.686 1.00 96.44 115 ALA A N 1
ATOM 853 C CA . ALA A 1 115 ? -8.819 7.396 8.506 1.00 96.44 115 ALA A CA 1
ATOM 854 C C . ALA A 1 115 ? -9.743 6.310 9.082 1.00 96.44 115 ALA A C 1
ATOM 856 O O . ALA A 1 115 ? -10.607 6.619 9.906 1.00 96.44 115 ALA A O 1
ATOM 857 N N . GLY A 1 116 ? -9.499 5.039 8.748 1.00 96.88 116 GLY A N 1
ATOM 858 C CA . GLY A 1 116 ? -10.280 3.927 9.295 1.00 96.88 116 GLY A CA 1
ATOM 859 C C . GLY A 1 116 ? -10.133 3.767 10.806 1.00 96.88 116 GLY A C 1
ATOM 860 O O . GLY A 1 116 ? -11.099 3.458 11.509 1.00 96.88 116 GLY A O 1
ATOM 861 N N . TYR A 1 117 ? -8.952 4.062 11.349 1.00 97.25 117 TYR A N 1
ATOM 862 C CA . TYR A 1 117 ? -8.729 4.075 12.790 1.00 97.25 117 TYR A CA 1
ATOM 863 C C . TYR A 1 117 ? -9.525 5.184 13.493 1.00 97.25 117 TYR A C 1
ATOM 865 O O . TYR A 1 117 ? -10.119 4.936 14.546 1.00 97.25 117 TYR A O 1
ATOM 873 N N . LYS A 1 118 ? -9.611 6.387 12.907 1.00 96.44 118 LYS A N 1
ATOM 874 C CA . LYS A 1 118 ? -10.450 7.479 13.437 1.00 96.44 118 LYS A CA 1
ATOM 875 C C . LYS A 1 118 ? -11.925 7.079 13.497 1.00 96.44 118 LYS A C 1
ATOM 877 O O . LYS A 1 118 ? -12.550 7.270 14.541 1.00 96.44 118 LYS A O 1
ATOM 882 N N . GLN A 1 119 ? -12.453 6.470 12.432 1.00 95.56 119 GLN A N 1
ATOM 883 C CA . GLN A 1 119 ? -13.835 5.978 12.402 1.00 95.56 119 GLN A CA 1
ATOM 884 C C . GLN A 1 119 ? -14.072 4.910 13.480 1.00 95.56 119 GLN A C 1
ATOM 886 O O . GLN A 1 119 ? -15.010 5.002 14.270 1.00 95.56 119 GLN A O 1
ATOM 891 N N . THR A 1 120 ? -13.156 3.949 13.588 1.00 97.12 120 THR A N 1
ATOM 892 C CA . THR A 1 120 ? -13.202 2.866 14.581 1.00 97.12 120 THR A CA 1
ATOM 893 C C . THR A 1 120 ? -13.203 3.394 16.018 1.00 97.12 120 THR A C 1
ATOM 895 O O . THR A 1 120 ? -14.008 2.958 16.845 1.00 97.12 120 THR A O 1
ATOM 898 N N . THR A 1 121 ? -12.333 4.366 16.303 1.00 96.50 121 THR A N 1
ATOM 899 C CA . THR A 1 121 ? -12.183 4.968 17.635 1.00 96.50 121 THR A CA 1
ATOM 900 C C . THR A 1 121 ? -13.427 5.767 18.022 1.00 96.50 121 THR A C 1
ATOM 902 O O . THR A 1 121 ? -13.842 5.724 19.177 1.00 96.50 121 THR A O 1
ATOM 905 N N . SER A 1 122 ? -14.075 6.435 17.059 1.00 95.50 122 SER A N 1
ATOM 906 C CA . SER A 1 122 ? -15.333 7.162 17.298 1.00 95.50 122 SER A CA 1
ATOM 907 C C . SER A 1 122 ? -16.472 6.251 17.783 1.00 95.50 122 SER A C 1
ATOM 909 O O . SER A 1 122 ? -17.349 6.687 18.525 1.00 95.50 122 SER A O 1
ATOM 911 N N . GLU A 1 123 ? -16.415 4.963 17.433 1.00 95.38 123 GLU A N 1
ATOM 912 C CA . GLU A 1 123 ? -17.379 3.936 17.833 1.00 95.38 123 GLU A CA 1
ATOM 913 C C . GLU A 1 123 ? -16.905 3.086 19.028 1.00 95.38 123 GLU A C 1
ATOM 915 O O . GLU A 1 123 ? -17.496 2.045 19.314 1.00 95.38 123 GLU A O 1
ATOM 920 N N . ASN A 1 124 ? -15.839 3.496 19.731 1.00 95.75 124 ASN A N 1
ATOM 921 C CA . ASN A 1 124 ? -15.220 2.755 20.842 1.00 95.75 124 ASN A CA 1
ATOM 922 C C . ASN A 1 124 ? -14.801 1.317 20.488 1.00 95.75 124 ASN A C 1
ATOM 924 O O . ASN A 1 124 ? -14.742 0.434 21.348 1.00 95.75 124 ASN A O 1
ATOM 928 N N . ARG A 1 125 ? -14.499 1.064 19.214 1.00 95.81 125 ARG A N 1
ATOM 929 C CA . ARG A 1 125 ? -13.938 -0.210 18.764 1.00 95.81 125 ARG A CA 1
ATOM 930 C C . ARG A 1 125 ? -12.414 -0.134 18.765 1.00 95.81 125 ARG A C 1
ATOM 932 O O . ARG A 1 125 ? -11.834 0.942 18.708 1.00 95.81 125 ARG A O 1
ATOM 939 N N . GLN A 1 126 ? -11.772 -1.298 18.827 1.00 94.81 126 GLN A N 1
ATOM 940 C CA . GLN A 1 126 ? -10.305 -1.425 18.817 1.00 94.81 126 GLN A CA 1
ATOM 941 C C . GLN A 1 126 ? -9.761 -1.963 17.484 1.00 94.81 126 GLN A C 1
ATOM 943 O O . GLN A 1 126 ? -8.571 -1.856 17.205 1.00 94.81 126 GLN A O 1
ATOM 948 N N . HIS A 1 127 ? -10.625 -2.541 16.645 1.00 96.38 127 HIS A N 1
ATOM 949 C CA . HIS A 1 127 ? -10.237 -3.142 15.372 1.00 96.38 127 HIS A CA 1
ATOM 950 C C . HIS A 1 127 ? -10.918 -2.437 14.207 1.00 96.38 127 HIS A C 1
ATOM 952 O O . HIS A 1 127 ? -12.149 -2.321 14.185 1.00 96.38 127 HIS A O 1
ATOM 958 N N . VAL A 1 128 ? -10.094 -2.018 13.244 1.00 96.75 128 VAL A N 1
ATOM 959 C CA . VAL A 1 128 ? -10.540 -1.481 11.959 1.00 96.75 128 VAL A CA 1
ATOM 960 C C . VAL A 1 128 ? -11.204 -2.602 11.168 1.00 96.75 128 VAL A C 1
ATOM 962 O O . VAL A 1 128 ? -10.637 -3.680 10.989 1.00 96.75 128 VAL A O 1
ATOM 965 N N . GLN A 1 129 ? -12.425 -2.350 10.721 1.00 96.25 129 GLN A N 1
ATOM 966 C CA . GLN A 1 129 ? -13.227 -3.243 9.897 1.00 96.25 129 GLN A CA 1
ATOM 967 C C . GLN A 1 129 ? -13.362 -2.663 8.490 1.00 96.25 129 GLN A C 1
ATOM 96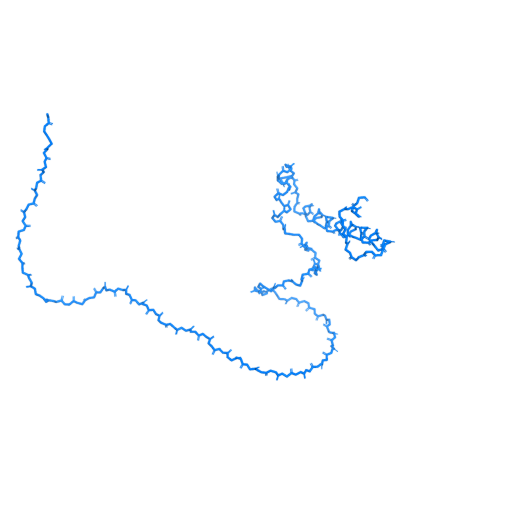9 O O . GLN A 1 129 ? -13.124 -1.482 8.260 1.00 96.25 129 GLN A O 1
ATOM 974 N N . TYR A 1 130 ? -13.803 -3.481 7.535 1.00 95.88 130 TYR A N 1
ATOM 975 C CA . TYR A 1 130 ? -13.961 -3.046 6.143 1.00 95.88 130 TYR A CA 1
ATOM 976 C C . TYR A 1 130 ? -14.861 -1.807 5.994 1.00 95.88 130 TYR A C 1
ATOM 978 O O . TYR A 1 130 ? -14.562 -0.918 5.204 1.00 95.88 130 TYR A O 1
ATOM 986 N N . ARG A 1 131 ? -15.918 -1.711 6.812 1.00 94.62 131 ARG A N 1
ATOM 987 C CA . ARG A 1 131 ? -16.832 -0.557 6.834 1.00 94.62 131 ARG A CA 1
ATOM 988 C C . ARG A 1 131 ? -16.174 0.769 7.233 1.00 94.62 131 ARG A C 1
ATOM 990 O O . ARG A 1 131 ? -16.778 1.808 7.023 1.00 94.62 131 ARG A O 1
ATOM 997 N N . ASP A 1 132 ? -14.981 0.725 7.823 1.00 95.06 132 ASP A N 1
ATOM 998 C CA . ASP A 1 132 ? -14.260 1.907 8.299 1.00 95.06 132 ASP A CA 1
ATOM 999 C C . ASP A 1 132 ? -13.349 2.516 7.223 1.00 95.06 132 ASP A C 1
ATOM 1001 O O . ASP A 1 132 ? -12.839 3.614 7.408 1.00 95.06 132 ASP A O 1
ATOM 1005 N N . LEU A 1 133 ? -13.108 1.806 6.116 1.00 93.38 133 LEU A N 1
ATOM 1006 C CA . LEU A 1 133 ? -12.171 2.215 5.061 1.00 93.38 133 LEU A CA 1
ATOM 1007 C C . LEU A 1 133 ? -12.837 3.001 3.914 1.00 93.38 133 LEU A C 1
ATOM 1009 O O . LEU A 1 133 ? -12.170 3.270 2.914 1.00 93.38 133 LEU A O 1
ATOM 1013 N N . GLY A 1 134 ? -14.136 3.298 4.029 1.00 79.06 134 GLY A N 1
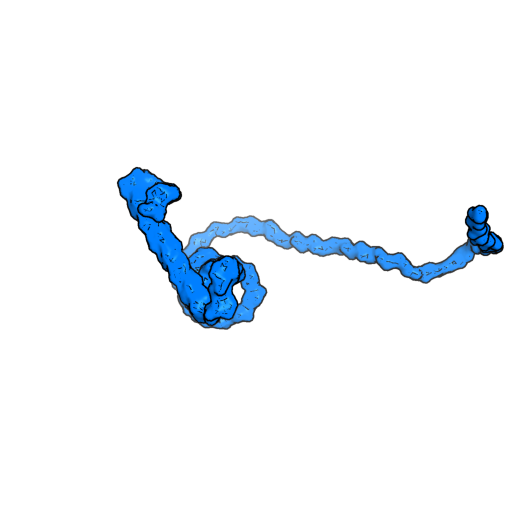ATOM 1014 C CA . GLY A 1 134 ? -14.982 3.866 2.971 1.00 79.06 134 GLY A CA 1
ATOM 1015 C C . GLY A 1 134 ? -15.428 5.298 3.215 1.00 79.06 134 GLY A C 1
ATOM 1016 O O . GLY A 1 134 ? -15.480 5.716 4.392 1.00 79.06 134 GLY A O 1
#

pLDDT: mean 71.3, std 23.45, range [35.69, 97.5]